Protein AF-A0A8J6V9J5-F1 (afdb_monomer_lite)

Secondary structure (DSSP, 8-state):
-------------PPPPPP-------------------PPPHHHHHHHHHHHHTTSSS----S---S---TT-GGGGS-SSSEEEEEEEE-SSS---GGGHHHHEEEEEEEEEEEE-TTTSSEEEEEEEEESGGG-EEEEEEEEE-TT--EEEEEEEESPPPP---

Structure (mmCIF, N/CA/C/O backbone):
data_AF-A0A8J6V9J5-F1
#
_entry.id   AF-A0A8J6V9J5-F1
#
loop_
_atom_site.group_PDB
_atom_site.id
_atom_site.type_symbol
_atom_site.label_atom_id
_atom_site.label_alt_id
_atom_site.label_comp_id
_atom_site.label_asym_id
_atom_site.label_entity_id
_atom_site.label_seq_id
_atom_site.pdbx_PDB_ins_code
_atom_site.Cartn_x
_atom_site.Cartn_y
_atom_site.Cartn_z
_atom_site.occupancy
_atom_site.B_iso_or_equiv
_atom_site.auth_seq_id
_atom_site.auth_comp_id
_atom_site.auth_asym_id
_atom_site.auth_atom_id
_atom_site.pdbx_PDB_model_num
ATOM 1 N N . MET A 1 1 ? 28.331 6.961 107.931 1.00 35.00 1 MET A N 1
ATOM 2 C CA . MET A 1 1 ? 29.097 6.329 106.830 1.00 35.00 1 MET A CA 1
ATOM 3 C C . MET A 1 1 ? 28.247 6.343 105.560 1.00 35.00 1 MET A C 1
ATOM 5 O O . MET A 1 1 ? 27.088 6.716 105.639 1.00 35.00 1 MET A O 1
ATOM 9 N N . ILE A 1 2 ? 28.879 6.030 104.430 1.00 37.03 2 ILE A N 1
ATOM 10 C CA . ILE A 1 2 ? 28.506 6.218 103.013 1.00 37.03 2 ILE A CA 1
ATOM 11 C C . ILE A 1 2 ? 27.115 5.659 102.587 1.00 37.03 2 ILE A C 1
ATOM 13 O O . ILE A 1 2 ? 26.582 4.764 103.232 1.00 37.03 2 ILE A O 1
ATOM 17 N N . LEU A 1 3 ? 26.593 6.219 101.474 1.00 35.50 3 LEU A N 1
ATOM 18 C CA . LEU A 1 3 ? 25.517 5.781 100.537 1.00 35.50 3 LEU A CA 1
ATOM 19 C C . LEU A 1 3 ? 25.483 4.258 100.196 1.00 35.50 3 LEU A C 1
ATOM 21 O O . LEU A 1 3 ? 26.454 3.582 100.538 1.00 35.50 3 LEU A O 1
ATOM 25 N N . PRO A 1 4 ? 24.470 3.690 99.470 1.00 49.34 4 PRO A N 1
ATOM 26 C CA . PRO A 1 4 ? 23.583 4.274 98.425 1.00 49.34 4 PRO A CA 1
ATOM 27 C C . PRO A 1 4 ? 22.059 4.038 98.696 1.00 49.34 4 PRO A C 1
ATOM 29 O O . PRO A 1 4 ? 21.714 3.806 99.847 1.00 49.34 4 PRO A O 1
ATOM 32 N N . ALA A 1 5 ? 21.062 4.135 97.789 1.00 41.81 5 ALA A N 1
ATOM 33 C CA . ALA A 1 5 ? 20.993 4.261 96.315 1.00 41.81 5 ALA A CA 1
ATOM 34 C C . ALA A 1 5 ? 19.693 4.968 95.811 1.00 41.81 5 ALA A C 1
ATOM 36 O O . ALA A 1 5 ? 18.889 5.442 96.608 1.00 41.81 5 ALA A O 1
ATOM 37 N N . LEU A 1 6 ? 19.478 5.008 94.483 1.00 38.25 6 LEU A N 1
ATOM 38 C CA . LEU A 1 6 ? 18.226 5.401 93.798 1.00 38.25 6 LEU A CA 1
ATOM 39 C C . LEU A 1 6 ? 17.323 4.181 93.509 1.00 38.25 6 LEU A C 1
ATOM 41 O O . LEU A 1 6 ? 17.861 3.121 93.200 1.00 38.25 6 LEU A O 1
ATOM 45 N N . LEU A 1 7 ? 15.994 4.371 93.404 1.00 39.03 7 LEU A N 1
ATOM 46 C CA . LEU A 1 7 ? 15.248 4.305 92.119 1.00 39.03 7 LEU A CA 1
ATOM 47 C C . LEU A 1 7 ? 13.747 4.646 92.265 1.00 39.03 7 LEU A C 1
ATOM 49 O O . LEU A 1 7 ? 13.245 4.836 93.369 1.00 39.03 7 LEU A O 1
ATOM 53 N N . LEU A 1 8 ? 13.079 4.867 91.125 1.00 37.16 8 LEU A N 1
ATOM 54 C CA . LEU A 1 8 ? 11.853 5.669 91.004 1.00 37.16 8 LEU A CA 1
ATOM 55 C C . LEU A 1 8 ? 10.549 4.959 91.417 1.00 37.16 8 LEU A C 1
ATOM 57 O O . LEU A 1 8 ? 10.391 3.750 91.281 1.00 37.16 8 LEU A O 1
ATOM 61 N N . SER A 1 9 ? 9.576 5.781 91.827 1.00 39.69 9 SER A N 1
ATOM 62 C CA . SER A 1 9 ? 8.187 5.397 92.104 1.00 39.69 9 SER A CA 1
ATOM 63 C C . SER A 1 9 ? 7.445 4.911 90.850 1.00 39.69 9 SER A C 1
ATOM 65 O O . SER A 1 9 ? 7.406 5.608 89.833 1.00 39.69 9 SER A O 1
ATOM 67 N N . LEU A 1 10 ? 6.802 3.745 90.949 1.00 41.25 10 LEU A N 1
ATOM 68 C CA . LEU A 1 10 ? 5.889 3.203 89.942 1.00 41.25 10 LEU A CA 1
ATOM 69 C C . LEU A 1 10 ? 4.448 3.634 90.249 1.00 41.25 10 LEU A C 1
ATOM 71 O O . LEU A 1 10 ? 3.777 3.044 91.096 1.00 41.25 10 LEU A O 1
ATOM 75 N N . TYR A 1 11 ? 3.944 4.629 89.518 1.00 42.09 11 TYR A N 1
ATOM 76 C CA . TYR A 1 11 ? 2.511 4.930 89.506 1.00 42.09 11 TYR A CA 1
ATOM 77 C C . TYR A 1 11 ? 1.746 3.811 88.789 1.00 42.09 11 TYR A C 1
ATOM 79 O O . TYR A 1 11 ? 1.866 3.638 87.577 1.00 42.09 11 TYR A O 1
ATOM 87 N N . SER A 1 12 ? 0.924 3.073 89.535 1.00 41.97 12 SER A N 1
ATOM 88 C CA . SER A 1 12 ? -0.048 2.142 88.954 1.00 41.97 12 SER A CA 1
ATOM 89 C C . SER A 1 12 ? -1.247 2.921 88.414 1.00 41.97 12 SER A C 1
ATOM 91 O O . SER A 1 12 ? -2.039 3.453 89.190 1.00 41.97 12 SER A O 1
ATOM 93 N N . ALA A 1 13 ? -1.390 2.978 87.089 1.00 43.50 13 ALA A N 1
ATOM 94 C CA . ALA A 1 13 ? -2.564 3.527 86.418 1.00 43.50 13 ALA A CA 1
ATOM 95 C C . ALA A 1 13 ? -3.394 2.389 85.804 1.00 43.50 13 ALA A C 1
ATOM 97 O O . ALA A 1 13 ? -2.888 1.584 85.024 1.00 43.50 13 ALA A O 1
ATOM 98 N N . VAL A 1 14 ? -4.670 2.320 86.186 1.00 46.47 14 VAL A N 1
ATOM 99 C CA . VAL A 1 14 ? -5.622 1.284 85.758 1.00 46.47 14 VAL A CA 1
ATOM 100 C C . VAL A 1 14 ? -5.913 1.406 84.260 1.00 46.47 14 VAL A C 1
ATOM 102 O O . VAL A 1 14 ? -6.258 2.484 83.780 1.00 46.47 14 VAL A O 1
ATOM 105 N N . THR A 1 15 ? -5.840 0.294 83.527 1.00 49.50 15 THR A N 1
ATOM 106 C CA . THR A 1 15 ? -6.270 0.207 82.126 1.00 49.50 15 THR A CA 1
ATOM 107 C C . THR A 1 15 ? -7.769 -0.110 82.024 1.00 49.50 15 THR A C 1
ATOM 109 O O . THR A 1 15 ? -8.190 -1.197 82.421 1.00 49.50 15 THR A O 1
ATOM 112 N N . PRO A 1 16 ? -8.607 0.779 81.457 1.00 49.47 16 PRO A N 1
ATOM 113 C CA . PRO A 1 16 ? -9.954 0.405 81.045 1.00 49.47 16 PRO A CA 1
ATOM 114 C C . PRO A 1 16 ? -9.902 -0.399 79.736 1.00 49.47 16 PRO A C 1
ATOM 116 O O . PRO A 1 16 ? -9.290 0.020 78.753 1.00 49.47 16 PRO A O 1
ATOM 119 N N . VAL A 1 17 ? -10.572 -1.551 79.709 1.00 50.41 17 VAL A N 1
ATOM 120 C C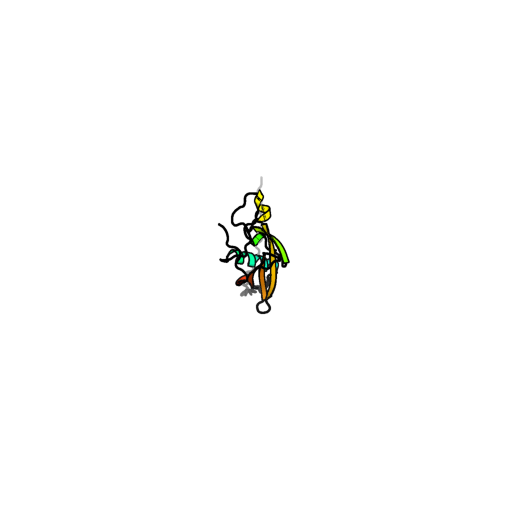A . VAL A 1 17 ? -10.752 -2.353 78.489 1.00 50.41 17 VAL A CA 1
ATOM 121 C C . VAL A 1 17 ? -11.757 -1.645 77.575 1.00 50.41 17 VAL A C 1
ATOM 123 O O . VAL A 1 17 ? -12.905 -1.440 77.967 1.00 50.41 17 VAL A O 1
ATOM 126 N N . LEU A 1 18 ? -11.348 -1.278 76.354 1.00 43.66 18 LEU A N 1
ATOM 127 C CA . LEU A 1 18 ? -12.278 -0.747 75.352 1.00 43.66 18 LEU A CA 1
ATOM 128 C C . LEU A 1 18 ? -13.205 -1.857 74.814 1.00 43.66 18 LEU A C 1
ATOM 130 O O . LEU A 1 18 ? -12.742 -2.976 74.578 1.00 43.66 18 LEU A O 1
ATOM 134 N N . PRO A 1 19 ? -14.493 -1.560 74.555 1.00 45.59 19 PRO A N 1
ATOM 135 C CA . PRO A 1 19 ? -15.414 -2.518 73.957 1.00 45.59 19 PRO A CA 1
ATOM 136 C C . PRO A 1 19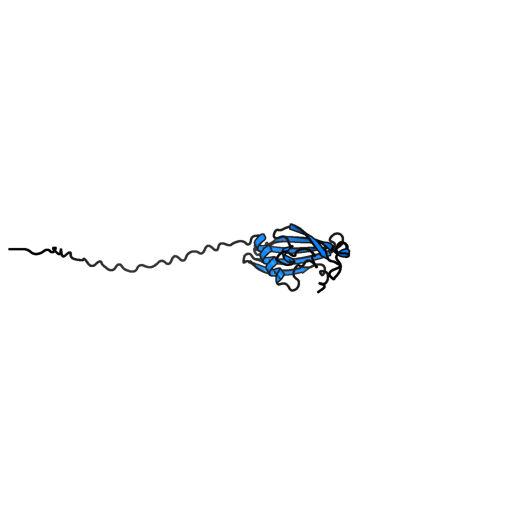 ? -15.090 -2.775 72.477 1.00 45.59 19 PRO A C 1
ATOM 138 O O . PRO A 1 19 ? -14.800 -1.853 71.713 1.00 45.59 19 PRO A O 1
ATOM 141 N N . LEU A 1 20 ? -15.210 -4.038 72.060 1.00 43.81 20 LEU A N 1
ATOM 142 C CA . LEU A 1 20 ? -15.130 -4.462 70.660 1.00 43.81 20 LEU A CA 1
ATOM 143 C C . LEU A 1 20 ? -16.242 -3.796 69.831 1.00 43.81 20 LEU A C 1
ATOM 145 O O . LEU A 1 20 ? -17.423 -4.087 70.023 1.00 43.81 20 LEU A O 1
ATOM 149 N N . GLN A 1 21 ? -15.871 -2.925 68.889 1.00 51.56 21 GLN A N 1
ATOM 150 C CA . GLN A 1 21 ? -16.822 -2.361 67.926 1.00 51.56 21 GLN A CA 1
ATOM 151 C C . GLN A 1 21 ? -17.199 -3.399 66.849 1.00 51.56 21 GLN A C 1
ATOM 153 O O . GLN A 1 21 ? -16.328 -4.132 66.374 1.00 51.56 21 GLN A O 1
ATOM 158 N N . PRO A 1 22 ? -18.478 -3.475 66.434 1.00 46.34 22 PRO A N 1
ATOM 159 C CA . PRO A 1 22 ? -18.941 -4.495 65.501 1.00 46.34 22 PRO A CA 1
ATOM 160 C C . PRO A 1 22 ? -18.635 -4.154 64.034 1.00 46.34 22 PRO A C 1
ATOM 162 O O . PRO A 1 22 ? -18.895 -3.049 63.571 1.00 46.34 22 PRO A O 1
ATOM 165 N N . ASN A 1 23 ? -18.188 -5.171 63.291 1.00 49.72 23 ASN A N 1
ATOM 166 C CA . ASN A 1 23 ? -18.321 -5.336 61.837 1.00 49.72 23 ASN A CA 1
ATOM 167 C C . ASN A 1 23 ? -18.090 -4.099 60.946 1.00 49.72 23 ASN A C 1
ATOM 169 O O . ASN A 1 23 ? -19.024 -3.544 60.363 1.00 49.72 23 ASN A O 1
ATOM 173 N N . SER A 1 24 ? -16.820 -3.788 60.684 1.00 49.41 24 SER A N 1
ATOM 174 C CA . SER A 1 24 ? -16.421 -2.992 59.517 1.00 49.41 24 SER A CA 1
ATOM 175 C C . SER A 1 24 ? -16.786 -3.719 58.213 1.00 49.41 24 SER A C 1
ATOM 177 O O . SER A 1 24 ? -16.005 -4.523 57.701 1.00 49.41 24 SER A O 1
ATOM 179 N N . GLN A 1 25 ? -17.960 -3.439 57.637 1.00 48.59 25 GLN A N 1
ATOM 180 C CA . GLN A 1 25 ? -18.254 -3.847 56.261 1.00 48.59 25 GLN A CA 1
ATOM 181 C C . GLN A 1 25 ? -17.335 -3.081 55.303 1.00 48.59 25 GLN A C 1
ATOM 183 O O . GLN A 1 25 ? -17.524 -1.891 55.050 1.00 48.59 25 GLN A O 1
ATOM 188 N N . ILE A 1 26 ? -16.338 -3.772 54.748 1.00 50.44 26 ILE A N 1
ATOM 189 C CA . ILE A 1 26 ? -15.480 -3.220 53.699 1.00 50.44 26 ILE A CA 1
ATOM 190 C C . ILE A 1 26 ? -16.326 -3.068 52.431 1.00 50.44 26 ILE A C 1
ATOM 192 O O . ILE A 1 26 ? -16.525 -4.024 51.678 1.00 50.44 26 ILE A O 1
ATOM 196 N N . ILE A 1 27 ? -16.807 -1.851 52.171 1.00 52.69 27 ILE A N 1
ATOM 197 C CA . ILE A 1 27 ? -17.393 -1.499 50.878 1.00 52.69 27 ILE A CA 1
ATOM 198 C C . ILE A 1 27 ? -16.252 -1.468 49.858 1.00 52.69 27 ILE A C 1
ATOM 200 O O . ILE A 1 27 ? -15.588 -0.449 49.666 1.00 52.69 27 ILE A O 1
ATOM 204 N N . VAL A 1 28 ? -16.024 -2.599 49.188 1.00 50.62 28 VAL A N 1
ATOM 205 C CA . VAL A 1 28 ? -15.125 -2.673 48.032 1.00 50.62 28 VAL A CA 1
ATOM 206 C C . VAL A 1 28 ? -15.775 -1.905 46.881 1.00 50.62 28 VAL A C 1
ATOM 208 O O . VAL A 1 28 ? -16.475 -2.476 46.040 1.00 50.62 28 VAL A O 1
ATOM 211 N N . GLN A 1 29 ? -15.543 -0.590 46.840 1.00 43.56 29 GLN A N 1
ATOM 212 C CA . GLN A 1 29 ? -15.813 0.216 45.656 1.00 43.56 29 GLN A CA 1
ATOM 213 C C . GLN A 1 29 ? -14.963 -0.339 44.514 1.00 43.56 29 GLN A C 1
ATOM 215 O O . GLN A 1 29 ? -13.760 -0.092 44.428 1.00 43.56 29 GLN A O 1
ATOM 220 N N . ARG A 1 30 ? -15.586 -1.128 43.633 1.00 51.78 30 ARG A N 1
ATOM 221 C CA . ARG A 1 30 ? -14.927 -1.583 42.408 1.00 51.78 30 ARG A CA 1
ATOM 222 C C . ARG A 1 30 ? -14.594 -0.329 41.599 1.00 51.78 30 ARG A C 1
ATOM 224 O O . ARG A 1 30 ? -15.532 0.397 41.261 1.00 51.78 30 ARG A O 1
ATOM 231 N N . PRO A 1 31 ? -13.320 -0.056 41.263 1.00 51.78 31 PRO A N 1
ATOM 232 C CA . PRO A 1 31 ? -13.007 1.076 40.411 1.00 51.78 31 PRO A CA 1
ATOM 233 C C . PRO A 1 31 ? -13.745 0.882 39.089 1.00 51.78 31 PRO A C 1
ATOM 235 O O . PRO A 1 31 ? -13.554 -0.120 38.392 1.00 51.78 31 PRO A O 1
ATOM 238 N N . THR A 1 32 ? -14.614 1.831 38.744 1.00 50.78 32 THR A N 1
ATOM 239 C CA . THR A 1 32 ? -15.216 1.879 37.416 1.00 50.78 32 THR A CA 1
ATOM 240 C C . THR A 1 32 ? -14.099 2.188 36.434 1.00 50.78 32 THR A C 1
ATOM 242 O O . THR A 1 32 ? -13.771 3.354 36.202 1.00 50.78 32 THR A O 1
ATOM 245 N N . TRP A 1 33 ? -13.491 1.138 35.878 1.00 51.72 33 TRP A N 1
ATOM 246 C CA . TRP A 1 33 ? -12.530 1.234 34.788 1.00 51.72 33 TRP A CA 1
ATOM 247 C C . TRP A 1 33 ? -13.232 1.869 33.591 1.00 51.72 33 TRP A C 1
ATOM 249 O O . TRP A 1 33 ? -13.806 1.186 32.739 1.00 51.72 33 TRP A O 1
ATOM 259 N N . LYS A 1 34 ? -13.206 3.203 33.545 1.00 44.28 34 LYS A N 1
ATOM 260 C CA . LYS A 1 34 ? -13.644 4.001 32.410 1.00 44.28 34 LYS A CA 1
ATOM 261 C C . LYS A 1 34 ? -12.778 3.545 31.246 1.00 44.28 34 LYS A C 1
ATOM 263 O O . LYS A 1 34 ? -11.613 3.932 31.169 1.00 44.28 34 LYS A O 1
ATOM 268 N N . ARG A 1 35 ? -13.310 2.656 30.393 1.00 46.47 35 ARG A N 1
ATOM 269 C CA . ARG A 1 35 ? -12.605 2.175 29.201 1.00 46.47 35 ARG A CA 1
ATOM 270 C C . ARG A 1 35 ? -12.224 3.410 28.404 1.00 46.47 35 ARG A C 1
ATOM 272 O O . ARG A 1 35 ? -13.072 4.016 27.752 1.00 46.47 35 ARG A O 1
ATOM 279 N N . ILE A 1 36 ? -10.950 3.786 28.472 1.00 50.25 36 ILE A N 1
ATOM 280 C CA . ILE A 1 36 ? -10.390 4.769 27.564 1.00 50.25 36 ILE A CA 1
ATOM 281 C C . ILE A 1 36 ? -10.419 4.070 26.212 1.00 50.25 36 ILE A C 1
ATOM 283 O O . ILE A 1 36 ? -9.524 3.285 25.895 1.00 50.25 36 ILE A O 1
ATOM 287 N N . ASN A 1 37 ? -11.480 4.319 25.442 1.00 50.94 37 ASN A N 1
ATOM 288 C CA . ASN A 1 37 ? -11.540 4.000 24.025 1.00 50.94 37 ASN A CA 1
ATOM 289 C C . ASN A 1 37 ? -10.441 4.832 23.359 1.00 50.94 37 ASN A C 1
ATOM 291 O O . ASN A 1 37 ? -10.684 5.933 22.865 1.00 50.94 37 ASN A O 1
ATOM 295 N N . ARG A 1 38 ? -9.205 4.319 23.406 1.00 59.38 38 ARG A N 1
ATOM 296 C CA . ARG A 1 38 ? -8.059 4.836 22.666 1.00 59.38 38 ARG A CA 1
ATOM 297 C C . ARG A 1 38 ? -8.357 4.586 21.197 1.00 59.38 38 ARG A C 1
ATOM 299 O O . ARG A 1 38 ? -7.921 3.576 20.646 1.00 59.38 38 ARG A O 1
ATOM 306 N N . GLN A 1 39 ? -9.144 5.488 20.610 1.00 68.19 39 GLN A N 1
ATOM 307 C CA . GLN A 1 39 ? -9.417 5.508 19.184 1.00 68.19 39 GLN A CA 1
ATOM 308 C C . GLN A 1 39 ? -8.086 5.349 18.455 1.00 68.19 39 GLN A C 1
ATOM 310 O O . GLN A 1 39 ? -7.093 6.004 18.783 1.00 68.19 39 GLN A O 1
ATOM 315 N N . VAL A 1 40 ? -8.057 4.426 17.500 1.00 81.12 40 VAL A N 1
ATOM 316 C CA . VAL A 1 40 ? -6.914 4.292 16.604 1.00 81.12 40 VAL A CA 1
ATOM 317 C C . VAL A 1 40 ? -6.727 5.640 15.905 1.00 81.12 40 VAL A C 1
ATOM 319 O O . VAL A 1 40 ? -7.696 6.257 15.466 1.00 81.12 40 VAL A O 1
ATOM 322 N N . THR A 1 41 ? -5.494 6.133 15.842 1.00 90.25 41 THR A N 1
ATOM 323 C CA . THR A 1 41 ? -5.156 7.309 15.033 1.00 90.25 41 THR A CA 1
ATOM 324 C C . THR A 1 41 ? -4.784 6.854 13.626 1.00 90.25 41 THR A C 1
ATOM 326 O O . THR A 1 41 ? -4.383 5.706 13.434 1.00 90.25 41 THR A O 1
ATOM 329 N N . VAL A 1 42 ? -4.870 7.749 12.640 1.00 92.19 42 VAL A N 1
ATOM 330 C CA . VAL A 1 42 ? -4.488 7.455 11.245 1.00 92.19 42 VAL A CA 1
ATOM 331 C C . VAL A 1 42 ? -3.084 6.841 11.155 1.00 92.19 42 VAL A C 1
ATOM 333 O O . VAL A 1 42 ? -2.914 5.802 10.526 1.00 92.19 42 VAL A O 1
ATOM 336 N N . SER A 1 43 ? -2.092 7.408 11.848 1.00 92.31 43 SER A N 1
ATOM 337 C CA . SER A 1 43 ? -0.720 6.876 11.852 1.00 92.31 43 SER A CA 1
ATOM 338 C C . SER A 1 43 ? -0.605 5.495 12.509 1.00 92.31 43 SER A C 1
ATOM 340 O O . SER A 1 43 ? 0.137 4.650 12.017 1.00 92.31 43 SER A O 1
ATOM 342 N N . VAL A 1 44 ? -1.372 5.217 13.574 1.00 93.19 44 VAL A N 1
ATOM 343 C CA . VAL A 1 44 ? -1.422 3.869 14.173 1.00 93.19 44 VAL A CA 1
ATOM 344 C C . VAL A 1 44 ? -2.093 2.876 13.219 1.00 93.19 44 VAL A C 1
ATOM 346 O O . VAL A 1 44 ? -1.634 1.742 13.121 1.00 93.19 44 VAL A O 1
ATOM 349 N N . ALA A 1 45 ? -3.126 3.286 12.475 1.00 95.38 45 ALA A N 1
ATOM 350 C CA . ALA A 1 45 ? -3.735 2.439 11.452 1.00 95.38 45 ALA A CA 1
ATOM 351 C C . ALA A 1 45 ? -2.745 2.098 10.327 1.00 95.38 45 ALA A C 1
ATOM 353 O O . ALA A 1 45 ? -2.648 0.933 9.952 1.00 95.38 45 ALA A O 1
ATOM 354 N N . ILE A 1 46 ? -1.974 3.074 9.835 1.00 96.00 46 ILE A N 1
ATOM 355 C CA . ILE A 1 46 ? -0.948 2.843 8.804 1.00 96.00 46 ILE A CA 1
ATOM 356 C C . ILE A 1 46 ? 0.141 1.892 9.318 1.00 96.00 46 ILE A C 1
ATOM 358 O O . ILE A 1 46 ? 0.471 0.931 8.626 1.00 96.00 46 ILE A O 1
ATOM 362 N N . ALA A 1 47 ? 0.652 2.095 10.537 1.00 94.00 47 ALA A N 1
ATOM 363 C CA . ALA A 1 47 ? 1.670 1.220 11.126 1.00 94.00 47 ALA A CA 1
ATOM 364 C C . ALA A 1 47 ? 1.176 -0.232 11.289 1.00 94.00 47 ALA A C 1
ATOM 366 O O . ALA A 1 47 ? 1.861 -1.169 10.880 1.00 94.00 47 ALA A O 1
ATOM 367 N N . LEU A 1 48 ? -0.042 -0.422 11.811 1.00 95.38 48 LEU A N 1
ATOM 368 C CA . LEU A 1 48 ? -0.670 -1.744 11.938 1.00 95.38 48 LEU A CA 1
ATOM 369 C C . LEU A 1 48 ? -0.930 -2.393 10.568 1.00 95.38 48 LEU A C 1
ATOM 371 O O . LEU A 1 48 ? -0.722 -3.596 10.403 1.00 95.38 48 LEU A O 1
ATOM 375 N N . ALA A 1 49 ? -1.342 -1.608 9.569 1.00 95.69 49 ALA A N 1
ATOM 376 C CA . ALA A 1 49 ? -1.511 -2.089 8.203 1.00 95.69 49 ALA A CA 1
ATOM 377 C C . ALA A 1 49 ? -0.170 -2.507 7.576 1.00 95.69 49 ALA A C 1
ATOM 379 O O . ALA A 1 49 ? -0.123 -3.565 6.956 1.00 95.69 49 ALA A O 1
ATOM 380 N N . LYS A 1 50 ? 0.927 -1.761 7.786 1.00 93.19 50 LYS A N 1
ATOM 381 C CA . LYS A 1 50 ? 2.281 -2.169 7.359 1.00 93.19 50 LYS A CA 1
ATOM 382 C C . LYS A 1 50 ? 2.721 -3.478 8.033 1.00 93.19 50 LYS A C 1
ATOM 384 O O . LYS A 1 50 ? 3.255 -4.363 7.368 1.00 93.19 50 LYS A O 1
ATOM 389 N N . GLU A 1 51 ? 2.453 -3.652 9.327 1.00 92.44 51 GLU A N 1
ATOM 390 C CA . GLU A 1 51 ? 2.781 -4.896 10.040 1.00 92.44 51 GLU A CA 1
ATOM 391 C C . GLU A 1 51 ? 1.990 -6.104 9.502 1.00 92.44 51 GLU A C 1
ATOM 393 O O . GLU A 1 51 ? 2.549 -7.186 9.314 1.00 92.44 51 GLU A O 1
ATOM 398 N N . ALA A 1 52 ? 0.696 -5.928 9.214 1.00 92.19 52 ALA A N 1
ATOM 399 C CA . ALA A 1 52 ? -0.141 -6.962 8.604 1.00 92.19 52 ALA A CA 1
ATOM 400 C C . ALA A 1 52 ? 0.231 -7.236 7.136 1.00 92.19 52 ALA A C 1
ATOM 402 O O . ALA A 1 52 ? 0.132 -8.376 6.677 1.00 92.19 52 ALA A O 1
ATOM 403 N N . ALA A 1 53 ? 0.677 -6.208 6.413 1.00 89.88 53 ALA A N 1
ATOM 404 C CA . ALA A 1 53 ? 1.125 -6.285 5.030 1.00 89.88 53 ALA A CA 1
ATOM 405 C C . ALA A 1 53 ? 2.407 -7.120 4.884 1.00 89.88 53 ALA A C 1
ATOM 407 O O . ALA A 1 53 ? 2.455 -7.985 4.014 1.00 89.88 53 ALA A O 1
ATOM 408 N N . ASN A 1 54 ? 3.377 -6.967 5.795 1.00 85.50 54 ASN A N 1
ATOM 409 C CA . ASN A 1 54 ? 4.583 -7.812 5.872 1.00 85.50 54 ASN A CA 1
ATOM 410 C C . ASN A 1 54 ? 4.286 -9.316 6.051 1.00 85.50 54 ASN A C 1
ATOM 412 O O . ASN A 1 54 ? 5.160 -10.143 5.811 1.00 85.50 54 ASN A O 1
ATOM 416 N N . LYS A 1 55 ? 3.072 -9.677 6.488 1.00 85.88 55 LYS A N 1
ATOM 417 C CA . LYS A 1 55 ? 2.641 -11.065 6.731 1.00 85.88 55 LYS A CA 1
ATOM 418 C C . LYS A 1 55 ? 1.806 -11.645 5.580 1.00 85.88 55 LYS A C 1
ATOM 420 O O . LYS A 1 55 ? 1.358 -12.785 5.680 1.00 85.88 55 LYS A O 1
ATOM 425 N N . GLN A 1 56 ? 1.557 -10.884 4.510 1.00 84.81 56 GLN A N 1
ATOM 426 C CA . GLN A 1 56 ? 0.821 -11.376 3.342 1.00 84.81 56 GLN A CA 1
ATOM 427 C C . GLN A 1 56 ? 1.719 -12.201 2.417 1.00 84.81 56 GLN A C 1
ATOM 429 O O . GLN A 1 56 ? 2.903 -11.914 2.268 1.00 84.81 56 GLN A O 1
ATOM 434 N N . LYS A 1 57 ? 1.128 -13.177 1.714 1.00 79.31 57 LYS A N 1
ATOM 435 C CA . LYS A 1 57 ? 1.811 -13.946 0.655 1.00 79.31 57 LYS A CA 1
ATOM 436 C C . LYS A 1 57 ? 2.283 -13.053 -0.504 1.00 79.31 57 LYS A C 1
ATOM 438 O O . LYS A 1 57 ? 3.310 -13.326 -1.113 1.00 79.31 57 LYS A O 1
ATOM 443 N N . SER A 1 58 ? 1.528 -11.994 -0.794 1.00 78.44 58 SER A N 1
ATOM 444 C CA . SER A 1 58 ? 1.892 -10.916 -1.714 1.00 78.44 58 SER A CA 1
ATOM 445 C C . SER A 1 58 ? 1.901 -9.610 -0.911 1.00 78.44 58 SER A C 1
ATOM 447 O O . SER A 1 58 ? 0.858 -8.972 -0.774 1.00 78.44 58 SER A O 1
ATOM 449 N N . PRO A 1 59 ? 3.031 -9.231 -0.289 1.00 79.12 59 PRO A N 1
ATOM 450 C CA . PRO A 1 59 ? 3.134 -7.949 0.394 1.00 79.12 59 PRO A CA 1
ATOM 451 C C . PRO A 1 59 ? 3.225 -6.810 -0.642 1.00 79.12 59 PRO A C 1
ATOM 453 O O . PRO A 1 59 ? 3.760 -7.038 -1.740 1.00 79.12 59 PRO A O 1
ATOM 456 N N . PRO A 1 60 ? 2.792 -5.579 -0.295 1.00 74.94 60 PRO A N 1
ATOM 457 C CA . PRO A 1 60 ? 3.150 -4.380 -1.040 1.00 74.94 60 PRO A CA 1
ATOM 458 C C . PRO A 1 60 ? 4.674 -4.289 -1.113 1.00 74.94 60 PRO A C 1
ATOM 460 O O . PRO A 1 60 ? 5.364 -4.225 -0.092 1.00 74.94 60 PRO A O 1
ATOM 463 N N . ARG A 1 61 ? 5.205 -4.355 -2.333 1.00 73.38 61 ARG A N 1
ATOM 464 C CA . ARG A 1 61 ? 6.644 -4.449 -2.590 1.00 73.38 61 ARG A CA 1
ATOM 465 C C . ARG A 1 61 ? 7.072 -3.555 -3.746 1.00 73.38 61 ARG A C 1
ATOM 467 O O . ARG A 1 61 ? 6.314 -3.329 -4.683 1.00 73.38 61 ARG A O 1
ATOM 474 N N . ILE A 1 62 ? 8.300 -3.061 -3.649 1.00 69.94 62 ILE A N 1
ATOM 475 C CA . ILE A 1 62 ? 8.975 -2.260 -4.673 1.00 69.94 62 ILE A CA 1
ATOM 476 C C . ILE A 1 62 ? 9.997 -3.182 -5.310 1.00 69.94 62 ILE A C 1
ATOM 478 O O . ILE A 1 62 ? 10.738 -3.865 -4.599 1.00 69.94 62 ILE A O 1
ATOM 482 N N . TYR A 1 63 ? 10.030 -3.218 -6.634 1.00 60.34 63 TYR A N 1
ATOM 483 C CA . TYR A 1 63 ? 10.948 -4.082 -7.356 1.00 60.34 63 TYR A CA 1
ATOM 484 C C . TYR A 1 63 ? 12.380 -3.516 -7.298 1.00 60.34 63 TYR A C 1
ATOM 486 O O . TYR A 1 63 ? 12.605 -2.373 -7.689 1.00 60.34 63 TYR A O 1
ATOM 494 N N . ALA A 1 64 ? 13.328 -4.336 -6.821 1.00 54.09 64 ALA A N 1
ATOM 495 C CA . ALA A 1 64 ? 14.787 -4.140 -6.809 1.00 54.09 64 ALA A CA 1
ATOM 496 C C . ALA A 1 64 ? 15.277 -2.673 -6.833 1.00 54.09 64 ALA A C 1
ATOM 498 O O . ALA A 1 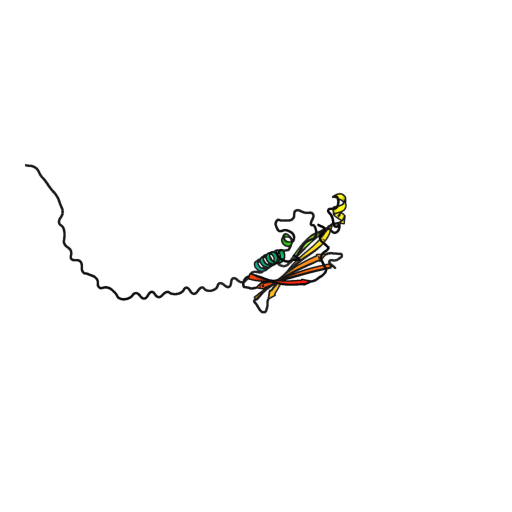64 ? 15.735 -2.155 -7.853 1.00 54.09 64 ALA A O 1
ATOM 499 N N . TYR A 1 65 ? 15.196 -2.008 -5.678 1.00 49.22 65 TYR A N 1
ATOM 500 C CA . TYR A 1 65 ? 15.702 -0.649 -5.483 1.00 49.22 65 TYR A CA 1
ATOM 501 C C . TYR A 1 65 ? 17.225 -0.650 -5.259 1.00 49.22 65 TYR A C 1
ATOM 503 O O . TYR A 1 65 ? 17.700 -1.142 -4.238 1.00 49.22 65 TYR A O 1
ATOM 511 N N . TYR A 1 66 ? 17.988 -0.057 -6.185 1.00 48.53 66 TYR A N 1
ATOM 512 C CA . TYR A 1 66 ? 19.448 0.118 -6.077 1.00 48.53 66 TYR A CA 1
ATOM 513 C C . TYR A 1 66 ? 19.837 1.414 -5.348 1.00 48.53 66 TYR A C 1
ATOM 515 O O . TYR A 1 66 ? 20.572 2.257 -5.858 1.00 48.53 66 TYR A O 1
ATOM 523 N N . GLY A 1 67 ? 19.338 1.557 -4.127 1.00 46.31 67 GLY A N 1
ATOM 524 C CA . GLY A 1 67 ? 19.826 2.510 -3.134 1.00 46.31 67 GLY A CA 1
ATOM 525 C C . GLY A 1 67 ? 19.864 1.831 -1.763 1.00 46.31 67 GLY A C 1
ATOM 526 O O . GLY A 1 67 ? 19.435 0.679 -1.651 1.00 46.31 67 GLY A O 1
ATOM 527 N N . PRO A 1 68 ? 20.359 2.497 -0.707 1.00 41.19 68 PRO A N 1
ATOM 528 C CA . PRO A 1 68 ? 20.309 1.936 0.637 1.00 41.19 68 PRO A CA 1
ATOM 529 C C . PRO A 1 68 ? 18.846 1.696 1.028 1.00 41.19 68 PRO A C 1
ATOM 531 O O . PRO A 1 68 ? 18.103 2.637 1.312 1.00 41.19 68 PRO A O 1
ATOM 534 N N . LEU A 1 69 ? 18.430 0.427 1.034 1.00 46.53 69 LEU A N 1
ATOM 535 C CA . LEU A 1 69 ? 17.146 0.024 1.590 1.00 46.53 69 LEU A CA 1
ATOM 536 C C . LEU A 1 69 ? 17.157 0.396 3.070 1.00 46.53 69 LEU A C 1
ATOM 538 O O . LEU A 1 69 ? 17.890 -0.190 3.868 1.00 46.53 69 LEU A O 1
ATOM 542 N N . SER A 1 70 ? 16.354 1.396 3.424 1.00 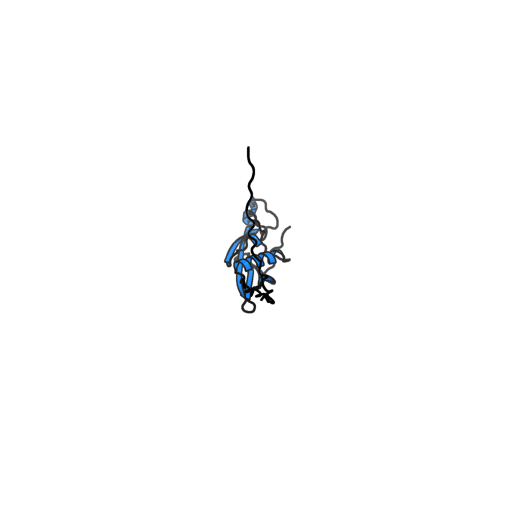40.69 70 SER A N 1
ATOM 543 C CA . SER A 1 70 ? 16.146 1.794 4.810 1.00 40.69 70 SER A CA 1
ATOM 544 C C . SER A 1 70 ? 15.698 0.584 5.633 1.00 40.69 70 SER A C 1
ATOM 546 O O . SER A 1 70 ? 14.997 -0.300 5.130 1.00 40.69 70 SER A O 1
ATOM 548 N N . VAL A 1 71 ? 16.089 0.551 6.909 1.00 35.12 71 VAL A N 1
ATOM 549 C CA . VAL A 1 71 ? 15.718 -0.516 7.849 1.00 35.12 71 VAL A CA 1
ATOM 550 C C . VAL A 1 71 ? 14.186 -0.652 7.877 1.00 35.12 71 VAL A C 1
ATOM 552 O O . VAL A 1 71 ? 13.499 0.209 8.417 1.00 35.12 71 VAL A O 1
ATOM 555 N N . GLY A 1 72 ? 13.649 -1.700 7.240 1.00 43.47 72 GLY A N 1
ATOM 556 C CA . GLY A 1 72 ? 12.203 -1.853 7.007 1.00 43.47 72 GLY A CA 1
ATOM 557 C C . GLY A 1 72 ? 11.792 -2.547 5.698 1.00 43.47 72 GLY A C 1
ATOM 558 O O . GLY A 1 72 ? 10.616 -2.875 5.539 1.00 43.47 72 GLY A O 1
ATOM 559 N N . GLY A 1 73 ? 12.724 -2.799 4.770 1.00 59.56 73 GLY A N 1
ATOM 560 C CA . GLY A 1 73 ? 12.425 -3.477 3.497 1.00 59.56 73 GLY A CA 1
ATOM 561 C C . GLY A 1 73 ? 11.523 -2.637 2.583 1.00 59.56 73 GLY A C 1
ATOM 562 O O . GLY A 1 73 ? 11.434 -1.421 2.749 1.00 59.56 73 GLY A O 1
ATOM 563 N N . SER A 1 74 ? 10.828 -3.258 1.620 1.00 66.38 74 SER A N 1
ATOM 564 C CA . SER A 1 74 ? 10.000 -2.502 0.662 1.00 66.38 74 SER A CA 1
ATOM 565 C C . SER A 1 74 ? 8.936 -1.627 1.339 1.00 66.38 74 SER A C 1
ATOM 567 O O . SER A 1 74 ? 8.754 -0.483 0.931 1.00 66.38 74 SER A O 1
ATOM 569 N N . LEU A 1 75 ? 8.277 -2.109 2.403 1.00 78.25 75 LEU A N 1
ATOM 570 C CA . LEU A 1 75 ? 7.261 -1.338 3.140 1.00 78.25 75 LEU A CA 1
ATOM 571 C C . LEU A 1 75 ? 7.807 -0.098 3.863 1.00 78.25 75 LEU A C 1
ATOM 573 O O . LEU A 1 75 ? 7.033 0.813 4.177 1.00 78.25 75 LEU A O 1
ATOM 577 N N . GLY A 1 76 ? 9.120 -0.032 4.099 1.00 76.69 76 GLY A N 1
ATOM 578 C CA . GLY A 1 76 ? 9.780 1.152 4.649 1.00 76.69 76 GLY A CA 1
ATOM 579 C C . GLY A 1 76 ? 9.639 2.387 3.754 1.00 76.69 76 GLY A C 1
ATOM 580 O O . GLY A 1 76 ? 9.579 3.498 4.266 1.00 76.69 76 GLY A O 1
ATOM 581 N N . ALA A 1 77 ? 9.500 2.202 2.438 1.00 80.38 77 ALA A N 1
ATOM 582 C CA . ALA A 1 77 ? 9.384 3.298 1.477 1.00 80.38 77 ALA A CA 1
ATOM 583 C C . ALA A 1 77 ? 7.936 3.752 1.186 1.00 80.38 77 ALA A C 1
ATOM 585 O O . ALA A 1 77 ? 7.751 4.724 0.459 1.00 80.38 77 ALA A O 1
ATOM 586 N N . TRP A 1 78 ? 6.902 3.126 1.769 1.00 88.88 78 TRP A N 1
ATOM 587 C CA . TRP A 1 78 ? 5.544 3.701 1.738 1.00 88.88 78 TRP A CA 1
ATOM 588 C C . TRP A 1 78 ? 5.395 4.842 2.757 1.00 88.88 78 TRP A C 1
ATOM 590 O O . TRP A 1 78 ? 5.922 4.726 3.865 1.00 88.88 78 TRP A O 1
ATOM 600 N N . PRO A 1 79 ? 4.607 5.896 2.474 1.00 90.88 79 PRO A N 1
ATOM 601 C CA . PRO A 1 79 ? 4.357 6.973 3.432 1.00 90.88 79 PRO A CA 1
ATOM 602 C C . PRO A 1 79 ? 3.691 6.498 4.739 1.00 90.88 79 PRO A C 1
ATOM 604 O O . PRO A 1 79 ? 2.690 5.778 4.707 1.00 90.88 79 PRO A O 1
ATOM 607 N N . ASP A 1 80 ? 4.194 6.964 5.892 1.00 91.19 80 ASP A N 1
ATOM 608 C CA . ASP A 1 80 ? 3.606 6.747 7.238 1.00 91.19 80 ASP A CA 1
ATOM 609 C C . ASP A 1 80 ? 2.418 7.680 7.563 1.00 91.19 80 ASP A C 1
ATOM 611 O O . ASP A 1 80 ? 1.848 7.667 8.660 1.00 91.19 80 ASP A O 1
ATOM 615 N N . LYS A 1 81 ? 2.046 8.523 6.600 1.00 93.25 81 LYS A N 1
ATOM 616 C CA . LYS A 1 81 ? 0.896 9.432 6.617 1.00 93.25 81 LYS A CA 1
ATOM 617 C C . LYS A 1 81 ? 0.157 9.289 5.280 1.00 93.25 81 LYS A C 1
ATOM 619 O O . LYS A 1 81 ? 0.785 8.866 4.311 1.00 93.25 81 LYS A O 1
ATOM 624 N N . PRO A 1 82 ? -1.136 9.643 5.186 1.00 96.44 82 PRO A N 1
ATOM 625 C CA . PRO A 1 82 ? -1.829 9.658 3.903 1.00 96.44 82 PRO A CA 1
ATOM 626 C C . PRO A 1 82 ? -1.118 10.591 2.914 1.00 96.44 82 PRO A C 1
ATOM 628 O O . PRO A 1 82 ? -0.757 11.709 3.283 1.00 96.44 82 PRO A O 1
ATOM 631 N N . GLY A 1 83 ? -0.907 10.133 1.682 1.00 95.56 83 GLY A N 1
ATOM 632 C CA . GLY A 1 83 ? -0.143 10.863 0.667 1.00 95.56 83 GLY A CA 1
ATOM 633 C C . GLY A 1 83 ? 0.650 9.942 -0.257 1.00 95.56 83 GLY A C 1
ATOM 634 O O . GLY A 1 83 ? 0.502 8.720 -0.203 1.00 95.56 83 GLY A O 1
ATOM 635 N N . SER A 1 84 ? 1.502 10.540 -1.091 1.00 94.19 84 SER A N 1
ATOM 636 C CA . SER A 1 84 ? 2.294 9.839 -2.107 1.00 94.19 84 SER A CA 1
ATOM 637 C C . SER A 1 84 ? 3.782 10.170 -2.015 1.00 94.19 84 SER A C 1
ATOM 639 O O . SER A 1 84 ? 4.156 11.268 -1.609 1.00 94.19 84 SER A O 1
ATOM 641 N N . VAL A 1 85 ? 4.620 9.235 -2.455 1.00 89.50 85 VAL A N 1
ATOM 642 C CA . VAL A 1 85 ? 6.069 9.398 -2.636 1.00 89.50 85 VAL A CA 1
ATOM 643 C C . VAL A 1 85 ? 6.485 8.753 -3.958 1.00 89.50 85 VAL A C 1
ATOM 645 O O . VAL A 1 85 ? 5.919 7.737 -4.364 1.00 89.50 85 VAL A O 1
ATOM 648 N N . GLN A 1 86 ? 7.454 9.349 -4.649 1.00 85.31 86 GLN A N 1
ATOM 649 C CA . GLN A 1 86 ? 8.076 8.736 -5.821 1.00 85.31 86 GLN A CA 1
ATOM 650 C C . GLN A 1 86 ? 9.308 7.935 -5.401 1.00 85.31 86 GLN A C 1
ATOM 652 O O . GLN A 1 86 ? 10.114 8.392 -4.591 1.00 85.31 86 GLN A O 1
ATOM 657 N N . THR A 1 87 ? 9.455 6.750 -5.978 1.00 79.12 87 THR A N 1
ATOM 658 C CA . THR A 1 87 ? 10.638 5.896 -5.862 1.00 79.12 87 THR A CA 1
ATOM 659 C C . THR A 1 87 ? 11.044 5.385 -7.247 1.00 79.12 87 THR A C 1
ATOM 661 O O . THR A 1 87 ? 10.352 5.623 -8.239 1.00 79.12 87 THR A O 1
ATOM 664 N N . GLY A 1 88 ? 12.172 4.686 -7.325 1.00 72.94 88 GLY A N 1
ATOM 665 C CA . GLY A 1 88 ? 12.581 3.947 -8.516 1.00 72.94 88 GLY A CA 1
ATOM 666 C C . GLY A 1 88 ? 12.293 2.455 -8.370 1.00 72.94 88 GLY A C 1
ATOM 667 O O . GLY A 1 88 ? 12.363 1.913 -7.266 1.00 72.94 88 GLY A O 1
ATOM 668 N N . TYR A 1 89 ? 12.032 1.788 -9.488 1.00 72.06 89 TYR A N 1
ATOM 669 C CA . TYR A 1 89 ? 12.067 0.332 -9.587 1.00 72.06 89 TYR A CA 1
ATOM 670 C C . TYR A 1 89 ? 12.907 -0.084 -10.797 1.00 72.06 89 TYR A C 1
ATOM 672 O O . TYR A 1 89 ? 12.895 0.583 -11.832 1.00 72.06 89 TYR A O 1
ATOM 680 N N . ASN A 1 90 ? 13.672 -1.164 -10.665 1.00 71.38 90 ASN A N 1
ATOM 681 C CA . ASN A 1 90 ? 14.460 -1.705 -11.773 1.00 71.38 90 ASN A CA 1
ATOM 682 C C . ASN A 1 90 ? 13.545 -2.522 -12.721 1.00 71.38 90 ASN A C 1
ATOM 684 O O . ASN A 1 90 ? 12.556 -3.106 -12.289 1.00 71.38 90 ASN A O 1
ATOM 688 N N . THR A 1 91 ? 13.845 -2.559 -14.018 1.00 70.06 91 THR A N 1
ATOM 689 C CA . THR A 1 91 ? 13.103 -3.329 -15.038 1.00 70.06 91 THR A CA 1
ATOM 690 C C . THR A 1 91 ? 13.921 -4.452 -15.687 1.00 70.06 91 THR A C 1
ATOM 692 O O . THR A 1 91 ? 13.355 -5.319 -16.345 1.00 70.06 91 THR A O 1
ATOM 695 N N . CYS A 1 92 ? 15.239 -4.482 -15.482 1.00 64.56 92 CYS A N 1
ATOM 696 C CA . CYS A 1 92 ? 16.192 -5.330 -16.208 1.00 64.56 92 CYS A CA 1
ATOM 697 C C . CYS A 1 92 ? 16.384 -6.743 -15.630 1.00 64.56 92 CYS A C 1
ATOM 699 O O . CYS A 1 92 ? 17.340 -7.429 -15.990 1.00 64.56 92 CYS A O 1
ATOM 701 N N . GLY A 1 93 ? 15.501 -7.201 -14.740 1.00 53.47 93 GLY A N 1
ATOM 702 C CA . GLY A 1 93 ? 15.610 -8.532 -14.149 1.00 53.47 93 GLY A CA 1
ATOM 703 C C . GLY A 1 93 ? 16.705 -8.608 -13.084 1.00 53.47 93 GLY A C 1
ATOM 704 O O . GLY A 1 93 ? 16.433 -8.432 -11.899 1.00 53.47 93 GLY A O 1
ATOM 705 N N . ALA A 1 94 ? 17.932 -8.856 -13.537 1.00 53.88 94 ALA A N 1
ATOM 706 C CA . ALA A 1 94 ? 19.145 -9.026 -12.741 1.00 53.88 94 ALA A CA 1
ATOM 707 C C . ALA A 1 94 ? 19.784 -7.675 -12.333 1.00 53.88 94 ALA A C 1
ATOM 709 O O . ALA A 1 94 ? 19.381 -6.630 -12.853 1.00 53.88 94 ALA A O 1
ATOM 710 N N . PRO A 1 95 ? 20.823 -7.665 -11.468 1.00 50.88 95 PRO A N 1
ATOM 711 C CA . PRO A 1 95 ? 21.713 -6.514 -11.324 1.00 50.88 95 PRO A CA 1
ATOM 712 C C . PRO A 1 95 ? 22.375 -6.203 -12.677 1.00 50.88 95 PRO A C 1
ATOM 714 O O . PRO A 1 95 ? 23.198 -6.998 -13.140 1.00 50.88 95 PRO A O 1
ATOM 717 N N . PRO A 1 96 ? 22.060 -5.078 -13.345 1.00 50.53 96 PRO A N 1
ATOM 718 C CA . PRO A 1 96 ? 22.803 -4.696 -14.533 1.00 50.53 96 PRO A CA 1
ATOM 719 C C . PRO A 1 96 ? 24.202 -4.213 -14.105 1.00 50.53 96 PRO A C 1
ATOM 721 O O . PRO A 1 96 ? 24.342 -3.636 -13.020 1.00 50.53 96 PRO A O 1
ATOM 724 N N . PRO A 1 97 ? 25.242 -4.367 -14.946 1.00 56.50 97 PRO A N 1
ATOM 725 C CA . PRO A 1 97 ? 26.515 -3.684 -14.735 1.00 56.50 97 PRO A CA 1
ATOM 726 C C . PRO A 1 97 ? 26.292 -2.176 -14.505 1.00 56.50 97 PRO A C 1
ATOM 728 O O . PRO A 1 97 ? 25.385 -1.615 -15.130 1.00 56.50 97 PRO A O 1
ATOM 731 N N . PRO A 1 98 ? 27.107 -1.482 -13.683 1.00 60.53 98 PRO A N 1
ATOM 732 C CA . PRO A 1 98 ? 26.853 -0.089 -13.294 1.00 60.53 98 PRO A CA 1
ATOM 733 C C . PRO A 1 98 ? 26.568 0.876 -14.457 1.00 60.53 98 PRO A C 1
ATOM 735 O O . PRO A 1 98 ? 25.725 1.762 -14.339 1.00 60.53 98 PRO A O 1
ATOM 738 N N . ALA A 1 99 ? 27.200 0.651 -15.614 1.00 58.66 99 ALA A N 1
ATOM 739 C CA . ALA A 1 99 ? 26.994 1.426 -16.839 1.00 58.66 99 ALA A CA 1
ATOM 740 C C . ALA A 1 99 ? 25.561 1.358 -17.419 1.00 58.66 99 ALA A C 1
ATOM 742 O O . ALA A 1 99 ? 25.142 2.282 -18.112 1.00 58.66 99 ALA A O 1
ATOM 743 N N . LEU A 1 100 ? 24.799 0.294 -17.139 1.00 54.97 100 LEU A N 1
ATOM 744 C CA . LEU A 1 100 ? 23.441 0.076 -17.659 1.00 54.97 100 LEU A CA 1
ATOM 745 C C . LEU A 1 100 ? 22.332 0.421 -16.647 1.00 54.97 100 LEU A C 1
ATOM 747 O O . LEU A 1 100 ? 21.169 0.538 -17.037 1.00 54.97 100 LEU A O 1
ATOM 751 N N . MET A 1 101 ? 22.667 0.672 -15.373 1.00 55.97 101 MET A N 1
ATOM 752 C CA . MET A 1 101 ? 21.694 0.993 -14.312 1.00 55.97 101 MET A CA 1
ATOM 753 C C . MET A 1 101 ? 20.764 2.168 -14.662 1.00 55.97 101 MET A C 1
ATOM 755 O O . MET A 1 101 ? 19.596 2.167 -14.274 1.00 55.97 101 MET A O 1
ATOM 759 N N . LYS A 1 102 ? 21.258 3.155 -15.425 1.00 58.81 102 LYS A N 1
ATOM 760 C CA . LYS A 1 102 ? 20.497 4.357 -15.804 1.00 58.81 102 LYS A CA 1
ATOM 761 C C . LYS A 1 102 ? 19.300 4.063 -16.719 1.00 58.81 102 LYS A C 1
ATOM 763 O O . LYS A 1 102 ? 18.312 4.782 -16.647 1.00 58.81 102 LYS A O 1
ATOM 768 N N . ASN A 1 103 ? 19.370 3.008 -17.533 1.00 65.56 103 ASN A N 1
ATOM 769 C CA . ASN A 1 103 ? 18.297 2.638 -18.467 1.00 65.56 103 ASN A CA 1
ATOM 770 C C . ASN A 1 103 ? 17.273 1.687 -17.825 1.00 65.56 103 ASN A C 1
ATOM 772 O O . ASN A 1 103 ? 16.149 1.562 -18.303 1.00 65.56 103 ASN A O 1
ATOM 776 N N . CYS A 1 104 ? 17.669 1.027 -16.735 1.00 67.75 104 CYS A N 1
ATOM 777 C CA . CYS A 1 104 ? 16.882 0.012 -16.048 1.00 67.75 104 CYS A CA 1
ATOM 778 C C . CYS A 1 104 ? 15.941 0.582 -14.979 1.00 67.75 104 CYS A C 1
ATOM 780 O O . CYS A 1 104 ? 14.904 -0.021 -14.703 1.00 67.75 104 CYS A O 1
ATOM 782 N N . ASN A 1 105 ? 16.284 1.721 -14.371 1.00 72.88 105 ASN A N 1
ATOM 783 C CA . ASN A 1 105 ? 15.480 2.345 -13.321 1.00 72.88 105 ASN A CA 1
ATOM 784 C C . ASN A 1 105 ? 14.336 3.177 -13.918 1.00 72.88 105 ASN A C 1
ATOM 786 O O . ASN A 1 105 ? 14.567 4.205 -14.551 1.00 72.88 105 ASN A O 1
ATOM 790 N N . GLN A 1 106 ? 13.103 2.752 -13.663 1.00 77.31 106 GLN A N 1
ATOM 791 C CA . GLN A 1 106 ? 11.875 3.444 -14.046 1.00 77.31 106 GLN A CA 1
ATOM 792 C C . GLN A 1 106 ? 11.186 4.042 -12.805 1.00 77.31 106 GLN A C 1
ATOM 794 O O . GLN A 1 106 ? 11.366 3.529 -11.695 1.00 77.31 106 GLN A O 1
ATOM 799 N N . PRO A 1 107 ? 10.407 5.130 -12.941 1.00 81.44 107 PRO A N 1
ATOM 800 C CA . PRO A 1 107 ? 9.704 5.730 -11.814 1.00 81.44 107 PRO A CA 1
ATOM 801 C C . PRO A 1 107 ? 8.528 4.858 -11.352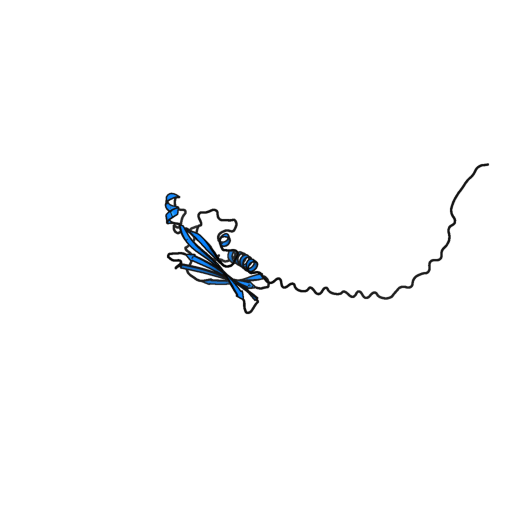 1.00 81.44 107 PRO A C 1
ATOM 803 O O . PRO A 1 107 ? 7.817 4.251 -12.157 1.00 81.44 107 PRO A O 1
ATOM 806 N N . MET A 1 108 ? 8.299 4.841 -10.041 1.00 84.44 108 MET A N 1
ATOM 807 C CA . MET A 1 108 ? 7.140 4.236 -9.391 1.00 84.44 108 MET A CA 1
ATOM 808 C C . MET A 1 108 ? 6.555 5.231 -8.385 1.00 84.44 108 MET A C 1
ATOM 810 O O . MET A 1 108 ? 7.284 5.806 -7.575 1.00 84.44 108 MET A O 1
ATOM 814 N N . THR A 1 109 ? 5.239 5.421 -8.403 1.00 89.44 109 THR A N 1
ATOM 815 C CA . THR A 1 109 ? 4.534 6.222 -7.392 1.00 89.44 109 THR A CA 1
ATOM 816 C C . THR A 1 109 ? 3.941 5.288 -6.345 1.00 89.44 109 THR A C 1
ATOM 818 O O . THR A 1 109 ? 3.194 4.375 -6.692 1.00 89.44 109 THR A O 1
ATOM 821 N N . LEU A 1 110 ? 4.250 5.514 -5.071 1.00 90.94 110 LEU A N 1
ATOM 822 C CA . LEU A 1 110 ? 3.661 4.795 -3.942 1.00 90.94 110 LEU A CA 1
ATOM 823 C C . LEU A 1 110 ? 2.703 5.722 -3.208 1.00 90.94 110 LEU A C 1
ATOM 825 O O . LEU A 1 110 ? 3.082 6.839 -2.856 1.00 90.94 110 LEU A O 1
ATOM 829 N N . THR A 1 111 ? 1.491 5.255 -2.935 1.00 95.12 111 THR A N 1
ATOM 830 C CA . THR A 1 111 ? 0.450 6.049 -2.278 1.00 95.12 111 THR A CA 1
ATOM 831 C C . THR A 1 111 ? -0.125 5.287 -1.092 1.00 95.12 111 THR A C 1
ATOM 833 O O . THR A 1 111 ? -0.530 4.132 -1.216 1.00 95.12 111 THR A O 1
ATOM 836 N N . THR A 1 112 ? -0.195 5.948 0.060 1.00 97.06 112 THR A N 1
ATOM 837 C CA . THR A 1 112 ? -0.946 5.480 1.229 1.00 97.06 112 THR A CA 1
ATOM 838 C C . THR A 1 112 ? -2.256 6.266 1.290 1.00 97.06 112 THR A C 1
ATOM 840 O O . THR A 1 112 ? -2.244 7.476 1.519 1.00 97.06 112 THR A O 1
ATOM 843 N N . VAL A 1 113 ? -3.394 5.597 1.105 1.00 97.25 113 VAL A N 1
ATOM 844 C CA . VAL A 1 113 ? -4.737 6.182 1.273 1.00 97.25 113 VAL A CA 1
ATOM 845 C C . VAL A 1 113 ? -5.342 5.666 2.574 1.00 97.25 113 VAL A C 1
ATOM 847 O O . VAL A 1 113 ? -5.218 4.483 2.889 1.00 97.25 113 VAL A O 1
ATOM 850 N N . VAL A 1 114 ? -6.017 6.531 3.335 1.00 96.81 114 VAL A N 1
ATOM 851 C CA . VAL A 1 114 ? -6.705 6.138 4.573 1.00 96.81 114 VAL A CA 1
ATOM 852 C C . VAL A 1 114 ? -8.116 6.711 4.592 1.00 96.81 114 VAL A C 1
ATOM 854 O O . VAL A 1 114 ? -8.295 7.925 4.578 1.00 96.81 114 VAL A O 1
ATOM 857 N N . ASN A 1 115 ? -9.113 5.829 4.665 1.00 95.75 115 ASN A N 1
ATOM 858 C CA . ASN A 1 115 ? -10.534 6.175 4.669 1.00 95.75 115 ASN A CA 1
ATOM 859 C C . ASN A 1 115 ? -11.191 5.754 5.999 1.00 95.75 115 ASN A C 1
ATOM 861 O O . ASN A 1 115 ? -10.952 4.636 6.456 1.00 95.75 115 ASN A O 1
ATOM 865 N N . PRO A 1 116 ? -12.035 6.584 6.638 1.00 93.25 116 PRO A N 1
ATOM 866 C CA . PRO A 1 116 ? -12.742 6.200 7.861 1.00 93.25 116 PRO A CA 1
ATOM 867 C C . PRO A 1 116 ? -13.846 5.161 7.585 1.00 93.25 116 PRO A C 1
ATOM 869 O O . PRO A 1 116 ? -14.637 5.299 6.648 1.00 93.25 116 PRO A O 1
ATOM 872 N N . ARG A 1 117 ? -13.950 4.127 8.430 1.00 89.62 117 ARG A N 1
ATOM 873 C CA . ARG A 1 117 ? -14.945 3.045 8.281 1.00 89.62 117 ARG A CA 1
ATOM 874 C C . ARG A 1 117 ? -16.277 3.421 8.929 1.00 89.62 117 ARG A C 1
ATOM 876 O O . ARG A 1 117 ? -16.437 3.313 10.145 1.00 89.62 117 ARG A O 1
ATOM 883 N N . LYS A 1 118 ? -17.259 3.795 8.100 1.00 77.56 118 LYS A N 1
ATOM 884 C CA . LYS A 1 118 ? -18.582 4.301 8.527 1.00 77.56 118 LYS A CA 1
ATOM 885 C C . LYS A 1 118 ? -19.375 3.370 9.464 1.00 77.56 118 LYS A C 1
ATOM 887 O O . LYS A 1 118 ? -20.136 3.868 10.279 1.00 77.56 118 LYS A O 1
ATOM 892 N N . SER A 1 119 ? -19.224 2.045 9.356 1.00 69.94 119 SER A N 1
ATOM 893 C CA . SER A 1 119 ? -20.115 1.066 10.013 1.00 69.94 119 SER A CA 1
ATOM 894 C C . SER A 1 119 ? -19.559 0.374 11.265 1.00 69.94 119 SER A C 1
ATOM 896 O O . SER A 1 119 ? -20.331 -0.200 12.028 1.00 69.94 119 SER A O 1
ATOM 898 N N . ARG A 1 120 ? -18.236 0.376 11.480 1.00 68.88 120 ARG A N 1
ATOM 899 C CA . ARG A 1 120 ? -17.579 -0.321 12.613 1.00 68.88 120 ARG A CA 1
ATOM 900 C C . ARG A 1 120 ? -16.514 0.520 13.330 1.00 68.88 120 ARG A C 1
ATOM 902 O O . ARG A 1 120 ? -15.873 0.034 14.260 1.00 68.88 120 ARG A O 1
ATOM 909 N N . GLY A 1 121 ? -16.310 1.763 12.891 1.00 83.31 121 GLY A N 1
ATOM 910 C CA . GLY A 1 121 ? -15.190 2.595 13.315 1.00 83.31 121 GLY A CA 1
ATOM 911 C C . GLY A 1 121 ? -13.830 2.073 12.831 1.00 83.31 121 GLY A C 1
ATOM 912 O O . GLY A 1 121 ? -13.705 0.992 12.244 1.00 83.31 121 GLY A O 1
ATOM 913 N N . GLY A 1 122 ? -12.792 2.867 13.094 1.00 91.38 122 GLY A N 1
ATOM 914 C CA . GLY A 1 122 ? -11.447 2.623 12.580 1.00 91.38 122 GLY A CA 1
ATOM 915 C C . GLY A 1 122 ? -11.307 3.065 11.122 1.00 91.38 122 GLY A C 1
ATOM 916 O O . GLY A 1 122 ? -12.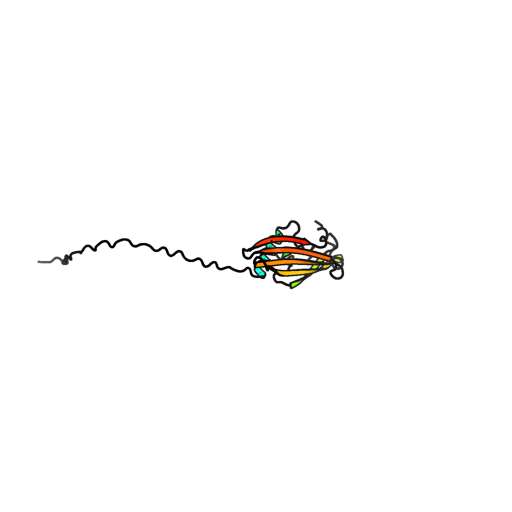052 3.930 10.655 1.00 91.38 122 GLY A O 1
ATOM 917 N N . TYR A 1 123 ? -10.349 2.479 10.405 1.00 95.75 123 TYR A N 1
ATOM 918 C CA . TYR A 1 123 ? -9.949 2.939 9.074 1.00 95.75 123 TYR A CA 1
ATOM 919 C C . TYR A 1 123 ? -9.711 1.784 8.113 1.00 95.75 123 TYR A C 1
ATOM 921 O O . TYR A 1 123 ? -9.264 0.713 8.509 1.00 95.75 123 TYR A O 1
ATOM 929 N N . THR A 1 124 ? -9.958 2.040 6.839 1.00 96.75 124 THR A N 1
ATOM 930 C CA . THR A 1 124 ? -9.453 1.249 5.725 1.00 96.75 124 THR A CA 1
ATOM 931 C C . THR A 1 124 ? -8.179 1.929 5.236 1.00 96.75 124 THR A C 1
ATOM 933 O O . THR A 1 124 ? -8.220 3.092 4.830 1.00 96.75 124 THR A O 1
ATOM 936 N N . VAL A 1 125 ? -7.054 1.224 5.299 1.00 97.62 125 VAL A N 1
ATOM 937 C CA . VAL A 1 125 ? -5.758 1.647 4.762 1.00 97.62 125 VAL A CA 1
ATOM 938 C C . VAL A 1 125 ? -5.547 0.934 3.432 1.00 97.62 125 VAL A C 1
ATOM 940 O O . VAL A 1 125 ? -5.716 -0.282 3.345 1.00 97.62 125 VAL A O 1
ATOM 943 N N . ILE A 1 126 ? -5.192 1.685 2.396 1.00 97.19 126 ILE A N 1
ATOM 944 C CA . ILE A 1 126 ? -4.864 1.155 1.074 1.00 97.19 126 ILE A CA 1
ATOM 945 C C . ILE A 1 126 ? -3.434 1.574 0.763 1.00 97.19 126 ILE A C 1
ATOM 947 O O . ILE A 1 126 ? -3.125 2.766 0.749 1.00 97.19 126 ILE A O 1
ATOM 951 N N . PHE A 1 127 ? -2.580 0.593 0.501 1.00 95.88 127 PHE A N 1
ATOM 952 C CA . PHE A 1 127 ? -1.293 0.825 -0.139 1.00 95.88 127 PHE A CA 1
ATOM 953 C C . PHE A 1 127 ? -1.504 0.638 -1.634 1.00 95.88 127 PHE A C 1
ATOM 955 O O . PHE A 1 127 ? -1.897 -0.442 -2.061 1.00 95.88 127 PHE A O 1
ATOM 962 N N . GLU A 1 128 ? -1.287 1.681 -2.421 1.00 94.00 128 GLU A N 1
ATOM 963 C CA . GLU A 1 128 ? -1.294 1.629 -3.880 1.00 94.00 128 GLU A CA 1
ATOM 964 C C . GLU A 1 128 ? 0.135 1.846 -4.384 1.00 94.00 128 GLU A C 1
ATOM 966 O O . GLU A 1 128 ? 0.936 2.559 -3.772 1.00 94.00 128 GLU A O 1
ATOM 971 N N . SER A 1 129 ? 0.461 1.195 -5.491 1.00 90.62 129 SER A N 1
ATOM 972 C CA . SER A 1 129 ? 1.692 1.406 -6.238 1.00 90.62 129 SER A CA 1
ATOM 973 C C . SER A 1 129 ? 1.344 1.541 -7.714 1.00 90.62 129 SER A C 1
ATOM 975 O O . SER A 1 129 ? 0.528 0.766 -8.214 1.00 90.62 129 SER A O 1
ATOM 977 N N . ARG A 1 130 ? 1.938 2.519 -8.399 1.00 90.81 130 ARG A N 1
ATOM 978 C CA . ARG A 1 130 ? 1.758 2.764 -9.833 1.00 90.81 130 ARG A CA 1
ATOM 979 C C . ARG A 1 130 ? 3.091 2.825 -10.551 1.00 90.81 130 ARG A C 1
ATOM 981 O O . ARG A 1 130 ? 4.047 3.376 -10.008 1.00 90.81 130 ARG A O 1
ATOM 988 N N . TRP A 1 131 ? 3.145 2.279 -11.757 1.00 87.38 131 TRP A N 1
ATOM 989 C CA . TRP A 1 131 ? 4.356 2.216 -12.571 1.00 87.38 131 TRP A CA 1
ATOM 990 C C . TRP A 1 131 ? 4.023 2.150 -14.067 1.00 87.38 131 TRP A C 1
ATOM 992 O O . TRP A 1 131 ? 2.864 2.247 -14.478 1.00 87.38 131 TRP A O 1
ATOM 1002 N N . GLY A 1 132 ? 5.061 1.985 -14.886 1.00 80.75 132 GLY A N 1
ATOM 1003 C CA . GLY A 1 132 ? 4.947 1.976 -16.340 1.00 80.75 132 GLY A CA 1
ATOM 1004 C C . GLY A 1 132 ? 4.759 3.377 -16.918 1.00 80.75 132 GLY A C 1
ATOM 1005 O O . GLY A 1 132 ? 4.700 4.376 -16.195 1.00 80.75 132 GLY A O 1
ATOM 1006 N N . GLU A 1 133 ? 4.679 3.447 -18.243 1.00 81.94 133 GLU A N 1
ATOM 1007 C CA . GLU A 1 133 ? 4.496 4.705 -18.963 1.00 81.94 133 GLU A CA 1
ATOM 1008 C C . GLU A 1 133 ? 3.245 5.439 -18.454 1.00 81.94 133 GLU A C 1
ATOM 1010 O O . GLU A 1 133 ? 2.182 4.836 -18.292 1.00 81.94 133 GLU A O 1
ATOM 1015 N N . ALA A 1 134 ? 3.404 6.723 -18.119 1.00 81.25 134 ALA A N 1
ATOM 1016 C CA . ALA A 1 134 ? 2.365 7.586 -17.550 1.00 81.25 134 ALA A CA 1
ATOM 1017 C C . ALA A 1 134 ? 1.604 7.024 -16.317 1.00 81.25 134 ALA A C 1
ATOM 1019 O O . ALA A 1 134 ? 0.467 7.423 -16.073 1.00 81.25 134 ALA A O 1
ATOM 1020 N N . ASN A 1 135 ? 2.215 6.143 -15.506 1.00 82.50 135 ASN A N 1
ATOM 1021 C CA . ASN A 1 135 ? 1.556 5.448 -14.380 1.00 82.50 135 ASN A CA 1
ATOM 1022 C C . ASN A 1 135 ? 0.345 4.581 -14.811 1.00 82.50 135 ASN A C 1
ATOM 1024 O O . ASN A 1 135 ? -0.635 4.459 -14.069 1.00 82.50 135 ASN A O 1
ATOM 1028 N N . SER A 1 136 ? 0.405 4.002 -16.015 1.00 87.25 136 SER A N 1
ATOM 1029 C CA . SER A 1 136 ? -0.648 3.157 -16.604 1.00 87.25 136 SER A CA 1
ATOM 1030 C C . SER A 1 136 ? -0.871 1.818 -15.893 1.00 87.25 136 SER A C 1
ATOM 1032 O O . SER A 1 136 ? -1.971 1.273 -15.981 1.00 87.25 136 SER A O 1
ATOM 1034 N N . ARG A 1 137 ? 0.137 1.292 -15.185 1.00 88.69 137 ARG A N 1
ATOM 1035 C CA . ARG A 1 137 ? 0.038 0.061 -14.386 1.00 88.69 137 ARG A CA 1
ATOM 1036 C C . ARG A 1 137 ? -0.156 0.389 -12.915 1.00 88.69 137 ARG A C 1
ATOM 1038 O O . ARG A 1 137 ? 0.436 1.350 -12.418 1.00 88.69 137 ARG A O 1
ATOM 1045 N N . TYR A 1 138 ? -0.927 -0.428 -12.204 1.00 91.69 138 TYR A N 1
ATOM 1046 C CA . TYR A 1 138 ? -1.092 -0.283 -10.758 1.00 91.69 138 TYR A CA 1
ATOM 1047 C C . TYR A 1 138 ? -1.349 -1.613 -10.049 1.00 91.69 138 TYR A C 1
ATOM 1049 O O . TYR A 1 138 ? -1.950 -2.518 -10.609 1.00 91.69 138 TYR A O 1
ATOM 1057 N N . ASN A 1 139 ? -0.980 -1.697 -8.775 1.00 91.88 139 ASN A N 1
ATOM 1058 C CA . ASN A 1 139 ? -1.447 -2.731 -7.851 1.00 91.88 139 ASN A CA 1
ATOM 1059 C C . ASN A 1 139 ? -1.731 -2.083 -6.495 1.00 91.88 139 ASN A C 1
ATOM 1061 O O . ASN A 1 139 ? -1.115 -1.071 -6.139 1.00 91.88 139 ASN A O 1
ATOM 1065 N N . SER A 1 140 ? -2.682 -2.635 -5.753 1.00 93.88 140 SER A N 1
ATOM 1066 C CA . SER A 1 140 ? -3.119 -2.091 -4.476 1.00 93.88 140 SER A CA 1
ATOM 1067 C C . SER A 1 140 ? -3.553 -3.174 -3.496 1.00 93.88 140 SER A C 1
ATOM 1069 O O . SER A 1 140 ? -4.233 -4.129 -3.866 1.00 93.88 140 SER A O 1
ATOM 1071 N N . TRP A 1 141 ? -3.200 -2.978 -2.227 1.00 95.31 141 TRP A N 1
ATOM 1072 C CA . TRP A 1 141 ? -3.500 -3.872 -1.111 1.00 95.31 141 TRP A CA 1
ATOM 1073 C C . TRP A 1 141 ? -4.326 -3.118 -0.076 1.00 95.31 141 TRP A C 1
ATOM 1075 O O . TRP A 1 141 ? -3.917 -2.055 0.401 1.00 95.31 141 TRP A O 1
ATOM 1085 N N . GLN A 1 142 ? -5.481 -3.672 0.284 1.00 97.06 142 GLN A N 1
ATOM 1086 C CA . GLN A 1 142 ? -6.424 -3.051 1.207 1.00 97.06 142 GLN A CA 1
ATOM 1087 C C . GLN A 1 142 ? -6.463 -3.789 2.549 1.00 97.06 142 GLN A C 1
ATOM 1089 O O . GLN A 1 142 ? -6.630 -5.009 2.607 1.00 97.06 142 GLN A O 1
ATOM 1094 N N . PHE A 1 143 ? -6.378 -3.023 3.636 1.00 97.19 143 PHE A N 1
ATOM 1095 C CA . PHE A 1 143 ? -6.422 -3.499 5.014 1.00 97.19 143 PHE A CA 1
ATOM 1096 C C . PHE A 1 143 ? -7.462 -2.716 5.814 1.00 97.19 143 PHE A C 1
ATOM 1098 O O . PHE A 1 143 ? -7.437 -1.488 5.856 1.00 97.19 143 PHE A O 1
ATOM 1105 N N . ASP A 1 144 ? -8.347 -3.423 6.502 1.00 96.38 144 ASP A N 1
ATOM 1106 C CA . ASP A 1 144 ? -9.294 -2.842 7.447 1.00 96.38 144 ASP A CA 1
ATOM 1107 C C . ASP A 1 144 ? -8.721 -2.928 8.866 1.00 96.38 144 ASP A C 1
ATOM 1109 O O . ASP A 1 144 ? -8.478 -4.020 9.381 1.00 96.38 144 ASP A O 1
ATOM 1113 N N . VAL A 1 145 ? -8.538 -1.778 9.515 1.00 96.00 145 VAL A N 1
ATOM 1114 C CA . VAL A 1 145 ? -8.066 -1.644 10.899 1.00 96.00 145 VAL A CA 1
ATOM 1115 C C . VAL A 1 145 ? -9.238 -1.244 11.797 1.00 96.00 145 VAL A C 1
ATOM 1117 O O . VAL A 1 145 ? -9.816 -0.163 11.651 1.00 96.00 145 VAL A O 1
ATOM 1120 N N . GLY A 1 146 ? -9.605 -2.121 12.730 1.00 92.75 146 GLY A N 1
ATOM 1121 C CA . GLY A 1 146 ? -10.656 -1.885 13.720 1.00 92.75 146 GLY A CA 1
ATOM 1122 C C . GLY A 1 146 ? -10.235 -0.930 14.841 1.00 92.75 146 GLY A C 1
ATOM 1123 O O . GLY A 1 146 ? -9.051 -0.712 15.096 1.00 92.75 146 GLY A O 1
ATOM 1124 N N . VAL A 1 147 ? -11.218 -0.378 15.564 1.00 90.38 147 VAL A N 1
ATOM 1125 C CA . VAL A 1 147 ? -10.972 0.432 16.781 1.00 90.38 147 VAL A CA 1
ATOM 1126 C C . VAL A 1 147 ? -10.290 -0.362 17.902 1.00 90.38 147 VAL A C 1
ATOM 1128 O O . VAL A 1 147 ? -9.634 0.219 18.761 1.00 90.38 147 VAL A O 1
ATOM 1131 N N . ASP A 1 148 ? -10.412 -1.687 17.863 1.00 89.69 148 ASP A N 1
ATOM 1132 C CA . ASP A 1 148 ? -9.758 -2.664 18.733 1.00 89.69 148 ASP A CA 1
ATOM 1133 C C . ASP A 1 148 ? -8.335 -3.037 18.270 1.00 89.69 148 ASP A C 1
ATOM 1135 O O . ASP A 1 148 ? -7.718 -3.926 18.853 1.00 89.69 148 ASP A O 1
ATOM 1139 N N . ARG A 1 149 ? -7.811 -2.352 17.240 1.00 91.56 149 ARG A N 1
ATOM 1140 C CA . ARG A 1 149 ? -6.498 -2.571 16.605 1.00 91.56 149 ARG A CA 1
ATOM 1141 C C . ARG A 1 149 ? -6.351 -3.897 15.857 1.00 91.56 149 ARG A C 1
ATOM 1143 O O . ARG A 1 149 ? -5.251 -4.196 15.395 1.00 91.56 149 ARG A O 1
ATOM 1150 N N . ARG A 1 150 ? -7.424 -4.676 15.676 1.00 92.88 150 ARG A N 1
ATOM 1151 C CA . ARG A 1 150 ? -7.377 -5.841 14.783 1.00 92.88 150 ARG A CA 1
ATOM 1152 C C . ARG A 1 150 ? -7.264 -5.372 13.339 1.00 92.88 150 ARG A C 1
ATOM 1154 O O . ARG A 1 150 ? -7.982 -4.463 12.925 1.00 92.88 150 ARG A O 1
ATOM 1161 N N . VAL A 1 151 ? -6.386 -6.016 12.577 1.00 95.44 151 VAL A N 1
ATOM 1162 C CA . VAL A 1 151 ? -6.214 -5.770 11.143 1.00 95.44 151 VAL A CA 1
ATOM 1163 C C . VAL A 1 151 ? -6.761 -6.959 10.368 1.00 95.44 151 VAL A C 1
ATOM 1165 O O . VAL A 1 151 ? -6.519 -8.106 10.733 1.00 95.44 151 VAL A O 1
ATOM 1168 N N . THR A 1 152 ? -7.508 -6.690 9.305 1.00 95.56 152 THR A N 1
ATOM 1169 C CA . THR A 1 152 ? -8.012 -7.695 8.363 1.00 95.56 152 THR A CA 1
ATOM 1170 C C . THR A 1 152 ? -7.549 -7.315 6.966 1.00 95.56 152 THR A C 1
ATOM 1172 O O . THR A 1 152 ? -7.798 -6.196 6.523 1.00 95.56 152 THR A O 1
ATOM 1175 N N . PHE A 1 153 ? -6.875 -8.225 6.266 1.00 95.69 153 PHE A N 1
ATOM 1176 C CA . PHE A 1 153 ? -6.619 -8.056 4.838 1.00 95.69 153 PHE A CA 1
ATOM 1177 C C . PHE A 1 153 ? -7.943 -8.208 4.080 1.00 95.69 153 PHE A C 1
ATOM 1179 O O . PHE A 1 153 ? -8.656 -9.190 4.276 1.00 95.69 153 PHE A O 1
ATOM 1186 N N . VAL A 1 154 ? -8.292 -7.210 3.269 1.00 95.75 154 VAL A N 1
ATOM 1187 C CA . VAL A 1 154 ? -9.549 -7.173 2.505 1.00 95.75 154 VAL A CA 1
ATOM 1188 C C . VAL A 1 154 ? -9.341 -7.727 1.098 1.00 95.75 154 VAL A C 1
ATOM 1190 O O . VAL A 1 154 ? -10.210 -8.426 0.586 1.00 95.75 154 VAL A O 1
ATOM 1193 N N . GLY A 1 155 ? -8.194 -7.434 0.480 1.00 93.81 155 GLY A N 1
ATOM 1194 C CA . GLY A 1 155 ? -7.852 -7.939 -0.845 1.00 93.81 155 GLY A CA 1
ATOM 1195 C C . GLY A 1 155 ? -6.695 -7.197 -1.512 1.00 93.81 155 GLY A C 1
ATOM 1196 O O . GLY A 1 155 ? -6.268 -6.128 -1.067 1.00 93.81 155 GLY A O 1
ATOM 1197 N N . GLU A 1 156 ? -6.215 -7.789 -2.601 1.00 93.38 156 GLU A N 1
ATOM 1198 C CA . GLU A 1 156 ? -5.258 -7.229 -3.557 1.00 93.38 156 GLU A CA 1
ATOM 1199 C C . GLU A 1 156 ? -5.981 -7.052 -4.901 1.00 93.38 156 GLU A C 1
ATOM 1201 O O . GLU A 1 156 ? -6.797 -7.899 -5.275 1.00 93.38 156 GLU A O 1
ATOM 1206 N N . LYS A 1 157 ? -5.731 -5.945 -5.606 1.00 93.25 157 LYS A N 1
ATOM 1207 C CA . LYS A 1 157 ? -6.323 -5.665 -6.924 1.00 93.25 157 LYS A CA 1
ATOM 1208 C C . LYS A 1 157 ? -5.378 -4.834 -7.796 1.00 93.25 157 LYS A C 1
ATOM 1210 O O . LYS A 1 157 ? -4.764 -3.876 -7.315 1.00 93.25 157 LYS A O 1
ATOM 1215 N N . GLY A 1 158 ? -5.383 -5.131 -9.091 1.00 90.94 158 GLY A N 1
ATOM 1216 C CA . GLY A 1 158 ? -4.626 -4.423 -10.120 1.00 90.94 158 GLY A CA 1
ATOM 1217 C C . GLY A 1 158 ? -3.849 -5.387 -11.012 1.00 90.94 158 GLY A C 1
ATOM 1218 O O . GLY A 1 158 ? -4.147 -6.581 -11.064 1.00 90.94 158 GLY A O 1
ATOM 1219 N N . ASP A 1 159 ? -2.857 -4.853 -11.711 1.00 85.75 159 ASP A N 1
ATOM 1220 C CA . ASP A 1 159 ? -1.844 -5.612 -12.427 1.00 85.75 159 ASP A CA 1
ATOM 1221 C C . ASP A 1 159 ? -1.024 -6.488 -11.471 1.00 85.75 159 ASP A C 1
ATOM 1223 O O . ASP A 1 159 ? -0.669 -6.084 -10.360 1.00 85.75 159 ASP A O 1
ATOM 1227 N N . GLY A 1 160 ? -0.619 -7.666 -11.947 1.00 74.94 160 GLY A N 1
ATOM 1228 C CA . GLY A 1 160 ? 0.464 -8.399 -11.304 1.00 74.94 160 GLY A CA 1
ATOM 1229 C C . GLY A 1 160 ? 1.732 -7.545 -11.302 1.00 74.94 160 GLY A C 1
ATOM 1230 O O . GLY A 1 160 ? 2.153 -7.045 -12.347 1.00 74.94 160 GLY A O 1
ATOM 1231 N N . LEU A 1 161 ? 2.355 -7.383 -10.132 1.00 66.81 161 LEU A N 1
ATOM 1232 C CA . LEU A 1 161 ? 3.689 -6.786 -10.057 1.00 66.81 161 LEU A CA 1
ATOM 1233 C C . LEU A 1 161 ? 4.670 -7.589 -10.930 1.00 66.81 161 LEU A C 1
ATOM 1235 O O . LEU A 1 161 ? 4.555 -8.820 -10.963 1.00 66.81 161 LEU A O 1
ATOM 1239 N N . PRO A 1 162 ? 5.659 -6.935 -11.574 1.00 58.41 162 PRO A N 1
ATOM 1240 C CA . PRO A 1 162 ? 6.697 -7.626 -12.332 1.00 58.41 162 PRO A CA 1
ATOM 1241 C C . PRO A 1 162 ? 7.323 -8.775 -11.518 1.00 58.41 162 PRO A C 1
ATOM 1243 O O . PRO A 1 162 ? 7.541 -8.614 -10.309 1.00 58.41 162 PRO A O 1
ATOM 1246 N N . PRO A 1 163 ? 7.576 -9.942 -12.142 1.00 53.41 163 PRO A N 1
ATOM 1247 C CA . PRO A 1 163 ? 8.015 -11.140 -11.434 1.00 53.41 163 PRO A CA 1
ATOM 1248 C C . PRO A 1 163 ? 9.348 -10.883 -10.737 1.00 53.41 163 PRO A C 1
ATOM 1250 O O . PRO A 1 163 ? 10.292 -10.421 -11.368 1.00 53.41 163 PRO A O 1
ATOM 1253 N N . MET A 1 164 ? 9.431 -11.186 -9.440 1.00 48.03 164 MET A N 1
ATOM 1254 C CA . MET A 1 164 ? 10.671 -11.019 -8.680 1.00 48.03 164 MET A CA 1
ATOM 1255 C C . MET A 1 164 ? 11.748 -11.927 -9.275 1.00 48.03 164 MET A C 1
ATOM 1257 O O . MET A 1 164 ? 11.620 -13.149 -9.206 1.00 48.03 164 MET A O 1
ATOM 1261 N N . VAL A 1 165 ? 12.801 -11.334 -9.836 1.00 43.75 165 VAL A N 1
ATOM 1262 C CA . VAL A 1 165 ? 14.029 -12.072 -10.135 1.00 43.75 165 VAL A CA 1
ATOM 1263 C C . VAL A 1 165 ? 14.744 -12.320 -8.810 1.00 43.75 165 VAL A C 1
ATOM 1265 O O . VAL A 1 165 ? 14.938 -11.390 -8.024 1.00 43.75 165 VAL A O 1
ATOM 1268 N N . GLN A 1 166 ? 15.016 -13.598 -8.553 1.00 40.12 166 GLN A N 1
ATOM 1269 C CA . GLN A 1 166 ? 15.696 -14.113 -7.364 1.00 40.12 166 GLN A CA 1
ATOM 1270 C C . GLN A 1 166 ? 17.212 -14.101 -7.572 1.00 40.12 166 GLN A C 1
ATOM 1272 O O . GLN A 1 166 ? 17.631 -14.348 -8.725 1.00 40.12 166 GLN A O 1
#

Radius of gyration: 35.08 Å; chains: 1; bounding box: 49×25×126 Å

Sequence (166 aa):
MILPALLLSLYSAVTPVLPLQPNSQIIVQRPTWKRINRQVTVSVAIALAKEAANKQKSPPRIYAYYGPLSVGGSLGAWPDKPGSVQTGYNTCGAPPPPALMKNCNQPMTLTTVVNPRKSRGGYTVIFESRWGEANSRYNSWQFDVGVDRRVTFVGEKGDGLPPMVQ

pLDDT: mean 71.9, std 20.7, range [35.0, 97.62]

Foldseek 3Di:
DDDDDDDDDDDDDDDDDDDDDDDDPPPPPDPPPPPPLPFQDQLNLLVLVLVVLVVDPDHPAAADAPDPDPPRHRSVPADSHFFKDKGWHFQPQDPDDPVCRVVGIFIKMWGWDWDFDPPQTDIKIKIKMFTDDPSPFIKIWIWGAGSVRDIDTPDIDTDDDDDHRD